Protein AF-A0A1G9S0W5-F1 (afdb_monomer)

Structure (mmCIF, N/CA/C/O backbone):
data_AF-A0A1G9S0W5-F1
#
_entry.id   AF-A0A1G9S0W5-F1
#
loop_
_atom_site.group_PDB
_atom_site.id
_atom_site.type_symbol
_atom_site.label_atom_id
_atom_site.label_alt_id
_atom_site.label_comp_id
_atom_site.label_asym_id
_atom_site.label_entity_id
_atom_site.label_seq_id
_atom_site.pdbx_PDB_ins_code
_atom_site.Cartn_x
_atom_site.Cartn_y
_atom_site.Cartn_z
_atom_site.occupancy
_atom_site.B_iso_or_equiv
_atom_site.auth_seq_id
_atom_site.auth_comp_id
_atom_site.auth_asym_id
_atom_site.auth_atom_id
_atom_site.pdbx_PDB_model_num
ATOM 1 N N . MET A 1 1 ? 6.825 -34.928 -1.025 1.00 41.16 1 MET A N 1
ATOM 2 C CA . MET A 1 1 ? 5.570 -34.197 -0.770 1.00 41.16 1 MET A CA 1
ATOM 3 C C . MET A 1 1 ? 5.883 -32.787 -1.231 1.00 41.16 1 MET A C 1
ATOM 5 O O . MET A 1 1 ? 6.700 -32.159 -0.593 1.00 41.16 1 MET A O 1
ATOM 9 N N . GLY A 1 2 ? 5.560 -32.353 -2.440 1.00 49.88 2 GLY A N 1
ATOM 10 C CA . GLY A 1 2 ? 4.416 -32.716 -3.265 1.00 49.88 2 GLY A CA 1
ATOM 11 C C . GLY A 1 2 ? 3.422 -31.564 -3.283 1.00 49.88 2 GLY A C 1
ATOM 12 O O . GLY A 1 2 ? 2.247 -31.828 -3.097 1.00 49.88 2 GLY A O 1
ATOM 13 N N . GLU A 1 3 ? 3.908 -30.335 -3.456 1.00 42.22 3 GLU A N 1
ATOM 14 C CA . GLU A 1 3 ? 3.095 -29.149 -3.712 1.00 42.22 3 GLU A CA 1
ATOM 15 C C . GLU A 1 3 ? 3.759 -28.449 -4.902 1.00 42.22 3 GLU A C 1
ATOM 17 O O . GLU A 1 3 ? 4.624 -27.590 -4.770 1.00 42.22 3 GLU A O 1
ATOM 22 N N . ASN A 1 4 ? 3.443 -28.964 -6.096 1.00 42.97 4 ASN A N 1
ATOM 23 C CA . ASN A 1 4 ? 3.450 -28.145 -7.299 1.00 42.97 4 ASN A CA 1
ATOM 24 C C . ASN A 1 4 ? 2.284 -27.178 -7.113 1.00 42.97 4 ASN A C 1
ATOM 26 O O . ASN A 1 4 ? 1.160 -27.504 -7.491 1.00 42.97 4 ASN A O 1
ATOM 30 N N . GLU A 1 5 ? 2.533 -26.044 -6.478 1.00 45.72 5 GLU A N 1
ATOM 31 C CA . GLU A 1 5 ? 1.654 -24.907 -6.663 1.00 45.72 5 GLU A CA 1
ATOM 32 C C . GLU A 1 5 ? 2.117 -24.262 -7.965 1.00 45.72 5 GLU A C 1
ATOM 34 O O . GLU A 1 5 ? 3.305 -23.978 -8.147 1.00 45.72 5 GLU A O 1
ATOM 39 N N . GLU A 1 6 ? 1.218 -24.170 -8.939 1.00 44.22 6 GLU A N 1
ATOM 40 C CA . GLU A 1 6 ? 1.422 -23.371 -10.138 1.00 44.22 6 GLU A CA 1
ATOM 41 C C . GLU A 1 6 ? 1.582 -21.926 -9.667 1.00 44.22 6 GLU A C 1
ATOM 43 O O . GLU A 1 6 ? 0.611 -21.186 -9.580 1.00 44.22 6 GLU A O 1
ATOM 48 N N . VAL A 1 7 ? 2.801 -21.549 -9.273 1.00 50.12 7 VAL A N 1
ATOM 49 C CA . VAL A 1 7 ? 3.144 -20.164 -8.977 1.00 50.12 7 VAL A CA 1
ATOM 50 C C . VAL A 1 7 ? 2.969 -19.454 -10.306 1.00 50.12 7 VAL A C 1
ATOM 52 O O . VAL A 1 7 ? 3.817 -19.576 -11.197 1.00 50.12 7 VAL A O 1
ATOM 55 N N . GLU A 1 8 ? 1.814 -18.811 -10.483 1.00 50.91 8 GLU A N 1
ATOM 56 C CA . GLU A 1 8 ? 1.621 -17.770 -11.476 1.00 50.91 8 GLU A CA 1
ATOM 57 C C . GLU A 1 8 ? 2.818 -16.852 -11.298 1.00 50.91 8 GLU A C 1
ATOM 59 O O . GLU A 1 8 ? 2.939 -16.151 -10.295 1.00 50.91 8 GLU A O 1
ATOM 64 N N . LYS A 1 9 ? 3.806 -17.001 -12.183 1.00 55.28 9 LYS A N 1
ATOM 65 C CA . LYS A 1 9 ? 5.047 -16.261 -12.062 1.00 55.28 9 LYS A CA 1
ATOM 66 C C . LYS A 1 9 ? 4.634 -14.805 -12.172 1.00 55.28 9 LYS A C 1
ATOM 68 O O . LYS A 1 9 ? 4.251 -14.367 -13.256 1.00 55.28 9 LYS A O 1
ATOM 73 N N . ASN A 1 10 ? 4.666 -14.092 -11.052 1.00 69.81 10 ASN A N 1
ATOM 74 C CA . ASN A 1 10 ? 4.438 -12.659 -11.002 1.00 69.81 10 ASN A CA 1
ATOM 75 C C . ASN A 1 10 ? 5.662 -12.010 -11.648 1.00 69.81 10 ASN A C 1
ATOM 77 O O . ASN A 1 10 ? 6.562 -11.534 -10.963 1.00 69.81 10 ASN A O 1
ATOM 81 N N . ILE A 1 11 ? 5.754 -12.118 -12.975 1.00 77.62 11 ILE A N 1
ATOM 82 C CA . ILE A 1 11 ? 6.851 -11.579 -13.760 1.00 77.62 11 ILE A CA 1
ATOM 83 C C . ILE A 1 11 ? 6.564 -10.100 -13.942 1.00 77.62 11 ILE A C 1
ATOM 85 O O . ILE A 1 11 ? 5.597 -9.726 -14.606 1.00 77.62 11 ILE A O 1
ATOM 89 N N . VAL A 1 12 ? 7.405 -9.267 -13.343 1.00 82.94 12 VAL A N 1
ATOM 90 C CA . VAL A 1 12 ? 7.348 -7.823 -13.538 1.00 82.94 12 VAL A CA 1
ATOM 91 C C . VAL A 1 12 ? 8.438 -7.427 -14.508 1.00 82.94 12 VAL A C 1
ATOM 93 O O . VAL A 1 12 ? 9.619 -7.688 -14.279 1.00 82.94 12 VAL A O 1
ATOM 96 N N . HIS A 1 13 ? 8.006 -6.784 -15.581 1.00 81.94 13 HIS A N 1
ATOM 97 C CA . HIS A 1 13 ? 8.869 -6.217 -16.596 1.00 81.94 13 HIS A CA 1
ATOM 98 C C . HIS A 1 13 ? 9.294 -4.825 -16.142 1.00 81.94 13 HIS A C 1
ATOM 100 O O . HIS A 1 13 ? 8.463 -3.926 -15.998 1.00 81.94 13 HIS A O 1
ATOM 106 N N . VAL A 1 14 ? 10.582 -4.681 -15.858 1.00 83.88 14 VAL A N 1
ATOM 107 C CA . VAL A 1 14 ? 11.191 -3.436 -15.410 1.00 83.88 14 VAL A CA 1
ATOM 108 C C . VAL A 1 14 ? 12.174 -2.980 -16.472 1.00 83.88 14 VAL A C 1
ATOM 110 O O . VAL A 1 14 ? 12.997 -3.759 -16.935 1.00 83.88 14 VAL A O 1
ATOM 113 N N . ASP A 1 15 ? 12.135 -1.697 -16.793 1.00 83.31 15 ASP A N 1
ATOM 114 C CA . ASP A 1 15 ? 13.111 -1.078 -17.682 1.00 83.31 15 ASP A CA 1
ATOM 115 C C . ASP A 1 15 ? 14.541 -1.205 -17.116 1.00 83.31 15 ASP A C 1
ATOM 117 O O . ASP A 1 15 ? 14.770 -1.000 -15.914 1.00 83.31 15 ASP A O 1
ATOM 121 N N . GLU A 1 16 ? 15.520 -1.558 -17.950 1.0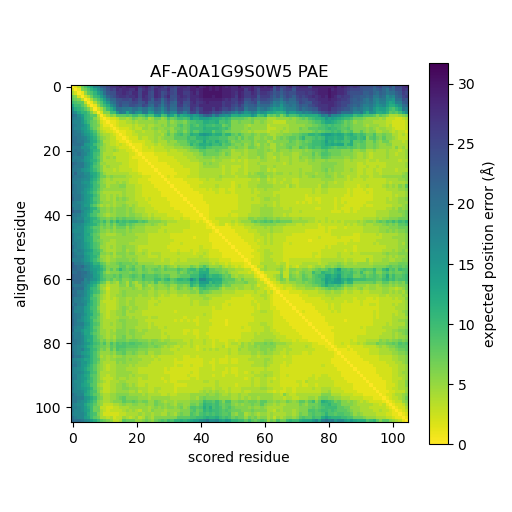0 84.00 16 GLU A N 1
ATOM 122 C CA . GLU A 1 16 ? 16.913 -1.721 -17.518 1.00 84.00 16 GLU A CA 1
ATOM 123 C C . GLU A 1 16 ? 17.509 -0.466 -16.846 1.00 84.00 16 GLU A C 1
ATOM 125 O O . GLU A 1 16 ? 18.315 -0.606 -15.916 1.00 84.00 16 GLU A O 1
ATOM 130 N N . ASP A 1 17 ? 17.042 0.738 -17.201 1.00 84.69 17 ASP A N 1
ATOM 131 C CA . ASP A 1 17 ? 17.403 2.003 -16.540 1.00 84.69 17 ASP A CA 1
ATOM 132 C C . ASP A 1 17 ? 16.967 2.054 -15.059 1.00 84.69 17 ASP A C 1
ATOM 134 O O . ASP A 1 17 ? 17.582 2.727 -14.228 1.00 84.69 17 ASP A O 1
ATOM 138 N N . LEU A 1 18 ? 15.918 1.315 -14.685 1.00 81.38 18 LEU A N 1
ATOM 139 C CA . LEU A 1 18 ? 15.384 1.272 -13.319 1.00 81.38 18 LEU A CA 1
ATOM 140 C C . LEU A 1 18 ? 16.010 0.163 -12.468 1.00 81.38 18 LEU A C 1
ATOM 142 O O . LEU A 1 18 ? 15.769 0.110 -11.259 1.00 81.38 18 LEU A O 1
ATOM 146 N N . LYS A 1 19 ? 16.848 -0.700 -13.052 1.00 82.62 19 LYS A N 1
ATOM 147 C CA . LYS A 1 19 ? 17.491 -1.832 -12.368 1.00 82.62 19 LYS A CA 1
ATOM 148 C C . LYS A 1 19 ? 18.242 -1.435 -11.099 1.00 82.62 19 LYS A C 1
ATOM 150 O O . LYS A 1 19 ? 18.213 -2.171 -10.114 1.00 82.62 19 LYS A O 1
ATOM 155 N N . GLU A 1 20 ? 18.900 -0.279 -11.100 1.00 85.06 20 GLU A N 1
ATOM 156 C CA . GLU A 1 20 ? 19.629 0.227 -9.928 1.00 85.06 20 GLU A CA 1
ATOM 157 C C . GLU A 1 20 ? 18.690 0.715 -8.811 1.00 85.06 20 GLU A C 1
ATOM 159 O O . GLU A 1 20 ? 19.063 0.720 -7.637 1.00 85.06 20 GLU A O 1
ATOM 164 N N . LEU A 1 21 ? 17.451 1.077 -9.156 1.00 83.88 21 LEU A N 1
ATOM 165 C CA . LEU A 1 21 ? 16.424 1.543 -8.224 1.00 83.88 21 LEU A CA 1
ATOM 166 C C . LEU A 1 21 ? 15.570 0.397 -7.671 1.00 83.88 21 LEU A C 1
ATOM 168 O O . LEU A 1 21 ? 15.059 0.515 -6.561 1.00 83.88 21 LEU A O 1
ATOM 172 N N . ILE A 1 22 ? 15.449 -0.723 -8.389 1.00 84.06 22 ILE A N 1
ATOM 173 C CA . ILE A 1 22 ? 14.686 -1.904 -7.958 1.00 84.06 22 ILE A CA 1
ATOM 174 C C . ILE A 1 22 ? 15.044 -2.428 -6.563 1.00 84.06 22 ILE A C 1
ATOM 176 O O . ILE A 1 22 ? 14.123 -2.608 -5.767 1.00 84.06 22 ILE A O 1
ATOM 180 N N . PRO A 1 23 ? 16.316 -2.671 -6.196 1.00 84.12 23 PRO A N 1
ATOM 181 C CA . PRO A 1 23 ? 16.624 -3.161 -4.853 1.00 84.12 23 PRO A CA 1
ATOM 182 C C . PRO A 1 23 ? 16.185 -2.171 -3.765 1.00 84.12 23 PRO A C 1
ATOM 184 O O . PRO A 1 23 ? 15.633 -2.584 -2.746 1.00 84.12 23 PRO A O 1
ATOM 187 N N . MET A 1 24 ? 16.349 -0.866 -4.009 1.00 85.25 24 MET A N 1
ATOM 188 C CA . MET A 1 24 ? 15.880 0.185 -3.101 1.00 85.25 24 MET A CA 1
ATOM 189 C C . MET A 1 24 ? 14.350 0.233 -3.036 1.00 85.25 24 MET A C 1
ATOM 191 O O . MET A 1 24 ? 13.779 0.415 -1.964 1.00 85.25 24 MET A O 1
ATOM 195 N N . PHE A 1 25 ? 13.678 0.045 -4.170 1.00 84.38 25 PHE A N 1
ATOM 196 C CA . PHE A 1 25 ? 12.228 -0.040 -4.247 1.00 84.38 25 PHE A CA 1
ATOM 197 C C . PHE A 1 25 ? 11.705 -1.225 -3.436 1.00 84.38 25 PHE A C 1
ATOM 199 O O . PHE A 1 25 ? 10.844 -1.024 -2.591 1.00 84.38 25 PHE A O 1
ATOM 206 N N . LEU A 1 26 ? 12.250 -2.429 -3.622 1.00 83.50 26 LEU A N 1
ATOM 207 C CA . LEU A 1 26 ? 11.843 -3.625 -2.878 1.00 83.50 26 LEU A CA 1
ATOM 208 C C . LEU A 1 26 ? 12.028 -3.457 -1.366 1.00 83.50 26 LEU A C 1
ATOM 210 O O . LEU A 1 26 ? 11.136 -3.809 -0.596 1.00 83.50 26 LEU A O 1
ATOM 214 N N . GLU A 1 27 ? 13.154 -2.887 -0.932 1.00 86.75 27 GLU A N 1
ATOM 215 C CA . GLU A 1 27 ? 13.391 -2.586 0.483 1.00 86.75 27 GLU A CA 1
ATOM 216 C C . GLU A 1 27 ? 12.367 -1.579 1.022 1.00 86.75 27 GLU A C 1
ATOM 218 O O . GLU A 1 27 ? 11.734 -1.822 2.051 1.00 86.75 27 GLU A O 1
ATOM 223 N N . ASN A 1 28 ? 12.121 -0.492 0.283 1.00 86.19 28 ASN A N 1
ATOM 224 C CA . ASN A 1 28 ? 11.113 0.500 0.649 1.00 86.19 28 ASN A CA 1
ATOM 225 C C . ASN A 1 28 ? 9.721 -0.144 0.736 1.00 86.19 28 ASN A C 1
ATOM 227 O O . ASN A 1 28 ? 8.984 0.087 1.689 1.00 86.19 28 ASN A O 1
ATOM 231 N N . ARG A 1 29 ? 9.377 -1.029 -0.204 1.00 85.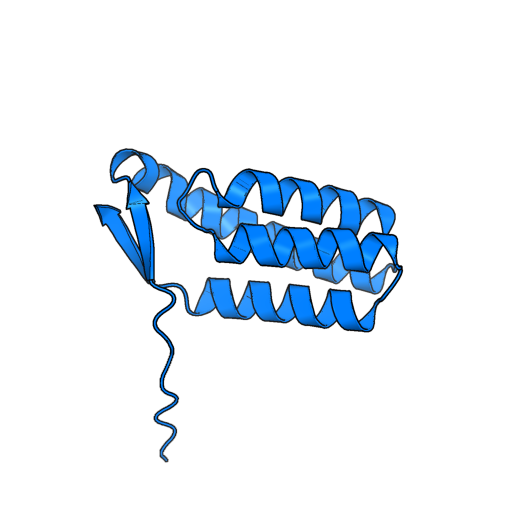38 29 ARG A N 1
ATOM 232 C CA . ARG A 1 29 ? 8.097 -1.743 -0.223 1.00 85.38 29 ARG A CA 1
ATOM 233 C C . ARG A 1 29 ?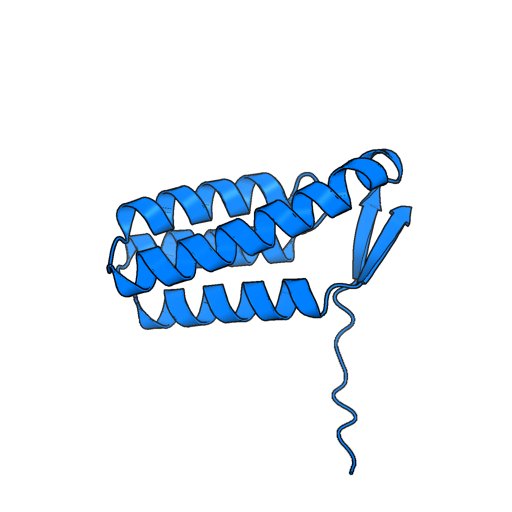 7.915 -2.673 0.960 1.00 85.38 29 ARG A C 1
ATOM 235 O O . ARG A 1 29 ? 6.845 -2.647 1.560 1.00 85.38 29 ARG A O 1
ATOM 242 N N . ARG A 1 30 ? 8.948 -3.423 1.341 1.00 87.06 30 ARG A N 1
ATOM 243 C CA . ARG A 1 30 ? 8.927 -4.227 2.571 1.00 87.06 30 ARG A CA 1
ATOM 244 C C . ARG A 1 30 ? 8.682 -3.351 3.793 1.00 87.06 30 ARG A C 1
ATOM 246 O O . ARG A 1 30 ? 7.780 -3.647 4.567 1.00 87.06 30 ARG A O 1
ATOM 253 N N . GLN A 1 31 ? 9.374 -2.215 3.890 1.00 89.19 31 GLN A N 1
ATOM 254 C CA . GLN A 1 31 ? 9.147 -1.262 4.976 1.00 89.19 31 GLN A CA 1
ATOM 255 C C . GLN A 1 31 ? 7.707 -0.723 4.983 1.00 89.19 31 GLN A C 1
ATOM 257 O O . GLN A 1 31 ? 7.104 -0.595 6.042 1.00 89.19 31 GLN A O 1
ATOM 262 N N . ASN A 1 32 ? 7.135 -0.443 3.807 1.00 88.00 32 ASN A N 1
ATOM 263 C CA . ASN A 1 32 ? 5.752 0.028 3.682 1.00 88.00 32 ASN A CA 1
ATOM 264 C C . ASN A 1 32 ? 4.757 -1.038 4.165 1.00 88.00 32 ASN A C 1
ATOM 266 O O . ASN A 1 32 ? 3.798 -0.691 4.843 1.00 88.00 32 ASN A O 1
ATOM 270 N N . ILE A 1 33 ? 4.983 -2.316 3.845 1.00 89.69 33 ILE A N 1
ATOM 271 C CA . ILE A 1 33 ? 4.159 -3.436 4.329 1.00 89.69 33 ILE A CA 1
ATOM 272 C C . ILE A 1 33 ? 4.235 -3.531 5.857 1.00 89.69 33 ILE A C 1
ATOM 274 O O . ILE A 1 33 ? 3.202 -3.636 6.514 1.00 89.69 33 ILE A O 1
ATOM 278 N N . GLU A 1 34 ? 5.433 -3.441 6.437 1.00 91.06 34 GLU A N 1
ATOM 279 C CA . GLU A 1 34 ? 5.599 -3.458 7.894 1.00 91.06 34 GLU A CA 1
ATOM 280 C C . GLU A 1 34 ? 4.894 -2.275 8.574 1.00 91.06 34 GLU A C 1
ATOM 282 O O . GLU A 1 34 ? 4.248 -2.448 9.610 1.00 91.06 34 GLU A O 1
ATOM 287 N N . ASP A 1 35 ? 4.990 -1.074 7.999 1.00 92.00 35 ASP A N 1
ATOM 288 C CA . ASP A 1 35 ? 4.268 0.106 8.478 1.00 92.00 35 ASP A CA 1
ATOM 289 C C . ASP A 1 35 ? 2.751 -0.084 8.365 1.00 92.00 35 ASP A C 1
ATOM 291 O O . ASP A 1 35 ? 2.040 0.159 9.337 1.00 92.00 35 ASP A O 1
ATOM 295 N N . LEU A 1 36 ? 2.248 -0.603 7.241 1.00 90.56 36 LEU A N 1
ATOM 296 C CA . LEU A 1 36 ? 0.830 -0.929 7.069 1.00 90.56 36 LEU A CA 1
ATOM 297 C C . LEU A 1 36 ? 0.340 -1.912 8.138 1.00 90.56 36 LEU A C 1
ATOM 299 O O . LEU A 1 36 ? -0.704 -1.676 8.739 1.00 90.56 36 LEU A O 1
ATOM 303 N N . GLN A 1 37 ? 1.095 -2.978 8.424 1.00 90.75 37 GLN A N 1
ATOM 304 C CA . GLN A 1 37 ? 0.742 -3.947 9.467 1.00 90.75 37 GLN A CA 1
ATOM 305 C C . GLN A 1 37 ? 0.713 -3.318 10.866 1.00 90.75 37 GLN A C 1
ATOM 307 O O . GLN A 1 37 ? -0.190 -3.606 11.656 1.00 90.75 37 GLN A O 1
ATOM 312 N N . LYS A 1 38 ? 1.666 -2.431 11.179 1.00 92.88 38 LYS A N 1
ATOM 313 C CA . LYS A 1 38 ? 1.676 -1.688 12.450 1.00 92.88 38 LYS A CA 1
ATOM 314 C C . LYS A 1 38 ? 0.476 -0.755 12.558 1.00 92.88 38 LYS A C 1
ATOM 316 O O . LYS A 1 38 ? -0.257 -0.823 13.541 1.00 92.88 38 LYS A O 1
ATOM 321 N N . LEU A 1 39 ? 0.240 0.063 11.534 1.00 92.44 39 LEU A N 1
ATOM 322 C CA . LEU A 1 39 ? -0.886 0.993 11.487 1.00 92.44 39 LEU A CA 1
ATOM 323 C C . LEU A 1 39 ? -2.224 0.253 11.571 1.00 92.44 39 LEU A C 1
ATOM 325 O O . LEU A 1 39 ? -3.142 0.716 12.247 1.00 92.44 39 LEU A O 1
ATOM 329 N N . LEU A 1 40 ? -2.325 -0.920 10.939 1.00 90.56 40 LEU A N 1
ATOM 330 C CA . LEU A 1 40 ? -3.492 -1.791 11.018 1.00 90.56 40 LEU A CA 1
ATOM 331 C C . LEU A 1 40 ? -3.735 -2.258 12.459 1.00 90.56 40 LEU A C 1
ATOM 333 O O . LEU A 1 40 ? -4.867 -2.179 12.942 1.00 90.56 40 LEU A O 1
ATOM 337 N N . ALA A 1 41 ? -2.686 -2.676 13.175 1.00 91.06 41 ALA A N 1
ATOM 338 C CA . ALA A 1 41 ? -2.776 -3.051 14.587 1.00 91.06 41 ALA A CA 1
ATOM 339 C C . ALA A 1 41 ? -3.188 -1.868 15.485 1.00 91.06 41 ALA A C 1
ATOM 341 O O . ALA A 1 41 ? -3.951 -2.046 16.437 1.00 91.06 41 ALA A O 1
ATOM 342 N N . GLU A 1 42 ? -2.739 -0.656 15.153 1.00 92.38 42 GLU A N 1
ATOM 343 C CA . GLU A 1 42 ? -3.139 0.591 15.818 1.00 92.38 42 GLU A CA 1
ATOM 344 C C . GLU A 1 42 ? -4.518 1.114 15.370 1.00 92.38 42 GLU A C 1
ATOM 346 O O . GLU A 1 42 ? -5.024 2.076 15.948 1.00 92.38 42 GLU A O 1
ATOM 351 N N . LYS A 1 43 ? -5.155 0.464 14.383 1.00 89.94 43 LYS A N 1
ATOM 352 C CA . LYS A 1 43 ? -6.413 0.888 13.738 1.00 89.94 43 LYS A CA 1
ATOM 353 C C . LYS A 1 43 ? -6.351 2.314 13.183 1.00 89.94 43 LYS A C 1
ATOM 355 O O . LYS A 1 43 ? -7.337 3.049 13.212 1.00 89.94 43 LYS A O 1
ATOM 360 N N . ASN A 1 44 ? -5.183 2.713 12.693 1.00 93.00 44 ASN A N 1
ATOM 361 C CA . ASN A 1 44 ? -4.944 4.047 12.166 1.00 93.00 44 ASN A CA 1
ATOM 362 C C . ASN A 1 44 ? -5.231 4.099 10.658 1.00 93.00 44 ASN A C 1
ATOM 364 O O . ASN A 1 44 ? -4.318 4.173 9.836 1.00 93.00 44 ASN A O 1
ATOM 368 N N . TYR A 1 45 ? -6.514 4.026 10.300 1.00 91.00 45 TYR A N 1
ATOM 369 C CA . TYR A 1 45 ? -6.961 3.951 8.905 1.00 91.00 45 TYR A CA 1
ATOM 370 C C . TYR A 1 45 ? -6.558 5.173 8.069 1.00 91.00 45 TYR A C 1
ATOM 372 O O . TYR A 1 45 ? -6.245 5.022 6.895 1.00 91.00 45 TYR A O 1
ATOM 380 N N . GLU A 1 46 ? -6.469 6.359 8.676 1.00 91.81 46 GLU A N 1
ATOM 381 C CA . GLU A 1 46 ? -6.085 7.592 7.976 1.00 91.81 46 GLU A CA 1
ATOM 382 C C . GLU A 1 46 ? -4.645 7.526 7.430 1.00 91.81 46 GLU A C 1
ATOM 384 O O . GLU A 1 46 ? -4.362 7.942 6.306 1.00 91.81 46 GLU A O 1
ATOM 389 N N . GLU A 1 47 ? -3.713 6.972 8.208 1.00 93.44 47 GLU A N 1
ATOM 390 C CA . GLU A 1 47 ? -2.333 6.785 7.751 1.00 93.44 47 GLU A CA 1
ATOM 391 C C . GLU A 1 47 ? -2.218 5.620 6.758 1.00 93.44 47 GLU A C 1
ATOM 393 O O . GLU A 1 47 ? -1.447 5.715 5.800 1.00 93.44 47 GLU A O 1
ATOM 398 N N . ILE A 1 48 ? -3.015 4.558 6.932 1.00 92.94 48 ILE A N 1
ATOM 399 C CA . ILE A 1 48 ? -3.096 3.436 5.982 1.00 92.94 48 ILE A CA 1
ATOM 400 C C . ILE A 1 48 ? -3.573 3.927 4.613 1.00 92.94 48 ILE A C 1
ATOM 402 O O . ILE A 1 48 ? -2.966 3.577 3.604 1.00 92.94 48 ILE A O 1
ATOM 406 N N . GLU A 1 49 ? -4.597 4.781 4.566 1.00 92.75 49 GLU A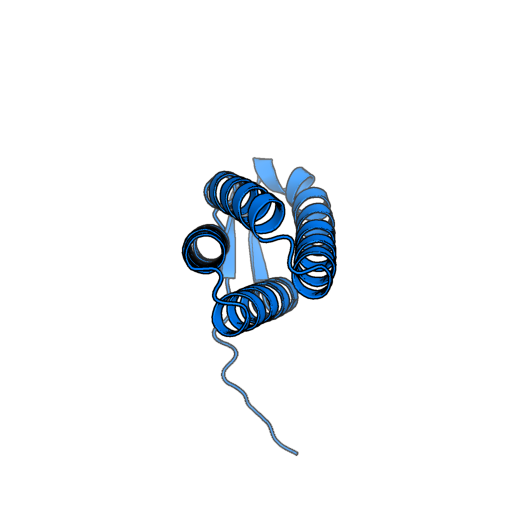 N 1
ATOM 407 C CA . GLU A 1 49 ? -5.112 5.389 3.335 1.00 92.75 49 GLU A CA 1
ATOM 408 C C . GLU A 1 49 ? -4.016 6.188 2.611 1.00 92.75 49 GLU A C 1
ATOM 410 O O . GLU A 1 49 ? -3.739 5.967 1.428 1.00 92.75 49 GLU A O 1
ATOM 415 N N . LYS A 1 50 ? -3.314 7.072 3.337 1.00 92.12 50 LYS A N 1
ATOM 416 C CA . LYS A 1 50 ? -2.203 7.867 2.783 1.00 92.12 50 LYS A CA 1
ATOM 417 C C . LYS A 1 50 ? -1.073 6.982 2.262 1.00 92.12 50 LYS A C 1
ATOM 419 O O . LYS A 1 50 ? -0.456 7.307 1.241 1.00 92.12 50 LYS A O 1
ATOM 424 N N . LEU A 1 51 ? -0.768 5.895 2.968 1.0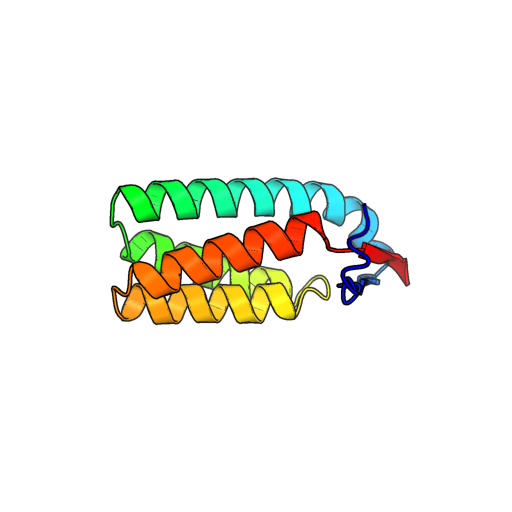0 91.00 51 LEU A N 1
ATOM 425 C CA . LEU A 1 51 ? 0.283 4.960 2.588 1.00 91.00 51 LEU A CA 1
ATOM 426 C C . LEU A 1 51 ? -0.134 4.132 1.364 1.00 91.00 51 LEU A C 1
ATOM 428 O O . LEU A 1 51 ? 0.643 4.048 0.414 1.00 91.00 51 LEU A O 1
ATOM 432 N N . GLY A 1 52 ? -1.376 3.644 1.313 1.00 90.69 52 GLY A N 1
ATOM 433 C CA . GLY A 1 52 ? -1.976 2.987 0.147 1.00 90.69 52 GLY A CA 1
ATOM 434 C C . GLY A 1 52 ? -1.931 3.870 -1.102 1.00 90.69 52 GLY A C 1
ATOM 435 O O . GLY A 1 52 ? -1.426 3.449 -2.145 1.00 90.69 52 GLY A O 1
ATOM 436 N N . HIS A 1 53 ? -2.300 5.148 -0.974 1.00 89.44 53 HIS A N 1
ATOM 437 C CA . HIS A 1 53 ? -2.215 6.118 -2.068 1.00 89.44 53 HIS A CA 1
ATOM 438 C C . HIS A 1 53 ? -0.770 6.320 -2.575 1.00 89.44 53 HIS A C 1
ATOM 440 O O . HIS A 1 53 ? -0.522 6.382 -3.785 1.00 89.44 53 HIS A O 1
ATOM 446 N N . LYS A 1 54 ? 0.224 6.380 -1.674 1.00 88.44 54 LYS A N 1
ATOM 447 C CA . LYS A 1 54 ? 1.650 6.434 -2.061 1.00 88.44 54 LYS A CA 1
ATOM 448 C C . LYS A 1 54 ? 2.101 5.154 -2.763 1.00 88.44 54 LYS A C 1
ATOM 450 O O . LYS A 1 54 ? 2.805 5.229 -3.774 1.00 88.44 54 LYS A O 1
ATOM 455 N N . ILE A 1 55 ? 1.701 3.994 -2.245 1.00 86.88 55 ILE A N 1
ATOM 456 C CA . ILE A 1 55 ? 2.039 2.674 -2.787 1.00 86.88 55 ILE A CA 1
ATOM 457 C C . ILE A 1 55 ? 1.514 2.542 -4.214 1.00 86.88 55 ILE A C 1
ATOM 459 O O . ILE A 1 55 ? 2.270 2.155 -5.111 1.00 86.88 55 ILE A O 1
ATOM 463 N N . LYS A 1 56 ? 0.256 2.934 -4.415 1.00 85.50 56 LYS A N 1
ATOM 464 C CA . LYS A 1 56 ? -0.428 2.981 -5.704 1.00 85.50 56 LYS A CA 1
ATOM 465 C C . LYS A 1 56 ? 0.318 3.840 -6.719 1.00 85.50 56 LYS A C 1
ATOM 467 O O . LYS A 1 56 ? 0.608 3.375 -7.819 1.00 85.50 56 LYS A O 1
ATOM 472 N N . GLY A 1 57 ? 0.679 5.066 -6.331 1.00 78.88 57 GLY A N 1
ATOM 473 C CA . GLY A 1 57 ? 1.372 6.016 -7.207 1.00 78.88 57 GLY A CA 1
ATOM 474 C C . GLY A 1 57 ? 2.804 5.618 -7.564 1.00 78.88 57 GLY A C 1
ATOM 475 O O . GLY A 1 57 ? 3.330 6.051 -8.584 1.00 78.88 57 GLY A O 1
ATOM 476 N N . SER A 1 58 ? 3.435 4.773 -6.750 1.00 75.31 58 SER A N 1
ATOM 477 C CA . SER A 1 58 ? 4.802 4.311 -6.985 1.00 75.31 58 SER A CA 1
ATOM 478 C C . SER A 1 58 ? 4.882 2.971 -7.720 1.00 75.31 58 SER A C 1
ATOM 480 O O . SER A 1 58 ? 5.981 2.582 -8.073 1.00 75.31 58 SER A O 1
ATOM 482 N N . GLY A 1 59 ? 3.785 2.230 -7.932 1.00 75.50 59 GLY A N 1
ATOM 483 C CA . GLY A 1 59 ? 3.817 0.920 -8.613 1.00 75.50 59 GLY A CA 1
ATOM 484 C C . GLY A 1 59 ? 3.940 1.048 -10.135 1.00 75.50 59 GLY A C 1
ATOM 485 O O . GLY A 1 59 ? 4.851 0.488 -10.745 1.00 75.50 59 GLY A O 1
ATOM 486 N N . GLY A 1 60 ? 3.092 1.891 -10.729 1.00 70.75 60 GLY A N 1
ATOM 487 C CA . GLY A 1 60 ? 3.033 2.098 -12.179 1.00 70.75 60 GLY A CA 1
ATOM 488 C C . GLY A 1 60 ? 4.301 2.689 -12.806 1.00 70.75 60 GLY A C 1
ATOM 489 O O . GLY A 1 60 ? 4.533 2.497 -13.991 1.00 70.75 60 GLY A O 1
ATOM 490 N N . GLY A 1 61 ? 5.157 3.360 -12.025 1.00 69.25 61 GLY A N 1
ATOM 491 C CA . GLY A 1 61 ? 6.435 3.886 -12.524 1.00 69.25 61 GLY A CA 1
ATOM 492 C C . GLY A 1 61 ? 7.497 2.817 -12.801 1.00 69.25 61 GLY A C 1
ATOM 493 O O . GLY A 1 61 ? 8.446 3.096 -13.521 1.00 69.25 61 GLY A O 1
ATOM 494 N N . TYR A 1 62 ? 7.337 1.612 -12.244 1.00 72.88 62 TYR A N 1
ATOM 495 C CA . TYR A 1 62 ? 8.312 0.520 -12.340 1.00 72.88 62 TYR A CA 1
ATOM 496 C C . TYR A 1 62 ? 7.742 -0.732 -13.028 1.00 72.88 62 TYR A C 1
ATOM 498 O O . TYR A 1 62 ? 8.387 -1.770 -12.999 1.00 72.88 62 TYR A O 1
ATOM 506 N N . GLY A 1 63 ? 6.525 -0.679 -13.585 1.00 76.94 63 GLY A N 1
ATOM 507 C CA . GLY A 1 63 ? 5.852 -1.851 -14.172 1.00 76.94 63 GLY A CA 1
ATOM 508 C C . GLY A 1 63 ? 5.134 -2.753 -13.158 1.00 76.94 63 GLY A C 1
ATOM 509 O O . GLY A 1 63 ? 4.629 -3.816 -13.510 1.00 76.94 63 GLY A O 1
ATOM 510 N N . PHE A 1 64 ? 5.041 -2.337 -11.892 1.00 82.94 64 PHE A N 1
ATOM 511 C CA . PHE A 1 64 ? 4.368 -3.095 -10.835 1.00 82.94 64 PHE A CA 1
ATOM 512 C C . PHE A 1 64 ? 2.865 -2.780 -10.802 1.00 82.94 64 PHE A C 1
ATOM 514 O O . PHE A 1 64 ? 2.359 -2.209 -9.833 1.00 82.94 64 PHE A O 1
ATOM 521 N N . ASP A 1 65 ? 2.146 -3.167 -11.855 1.00 83.19 65 ASP A N 1
ATOM 522 C CA . ASP A 1 65 ? 0.700 -2.927 -11.987 1.00 83.19 65 ASP A CA 1
ATOM 523 C C . ASP A 1 65 ? -0.086 -3.533 -10.816 1.00 83.19 65 ASP A C 1
ATOM 525 O O . ASP A 1 65 ? -0.908 -2.862 -10.193 1.00 83.19 65 ASP A O 1
ATOM 529 N N . ARG A 1 66 ? 0.271 -4.757 -10.404 1.00 85.06 66 ARG A N 1
ATOM 530 C CA . ARG A 1 66 ? -0.373 -5.435 -9.272 1.00 85.06 66 ARG A CA 1
ATOM 531 C C . ARG A 1 66 ? -0.208 -4.683 -7.950 1.00 85.06 66 ARG A C 1
ATOM 533 O O . ARG A 1 66 ? -1.118 -4.659 -7.131 1.00 85.06 66 ARG A O 1
ATOM 540 N N . VAL A 1 67 ? 0.932 -4.021 -7.746 1.00 87.00 67 VAL A N 1
ATOM 541 C CA . VAL A 1 67 ? 1.164 -3.175 -6.562 1.00 87.00 67 VAL A CA 1
ATOM 542 C C . VAL A 1 67 ? 0.294 -1.924 -6.616 1.00 87.00 67 VAL A C 1
ATOM 544 O O . VAL A 1 67 ? -0.164 -1.442 -5.580 1.00 87.00 67 VAL A O 1
ATOM 547 N N . THR A 1 68 ? 0.056 -1.394 -7.817 1.00 88.62 68 THR A N 1
ATOM 548 C CA . THR A 1 68 ? -0.871 -0.283 -8.020 1.00 88.62 68 THR A CA 1
ATOM 549 C C . THR A 1 68 ? -2.315 -0.688 -7.729 1.00 88.62 68 THR A C 1
ATOM 551 O O . THR A 1 68 ? -3.014 0.077 -7.062 1.00 88.62 68 THR A O 1
ATOM 554 N N . GLU A 1 69 ? -2.739 -1.883 -8.145 1.00 89.62 69 GLU A N 1
ATOM 555 C CA . GLU A 1 69 ? -4.050 -2.445 -7.792 1.00 89.62 69 GLU A CA 1
ATOM 556 C C . GLU A 1 69 ? -4.195 -2.638 -6.278 1.00 89.62 69 GLU A C 1
ATOM 558 O O . GLU A 1 69 ? -5.074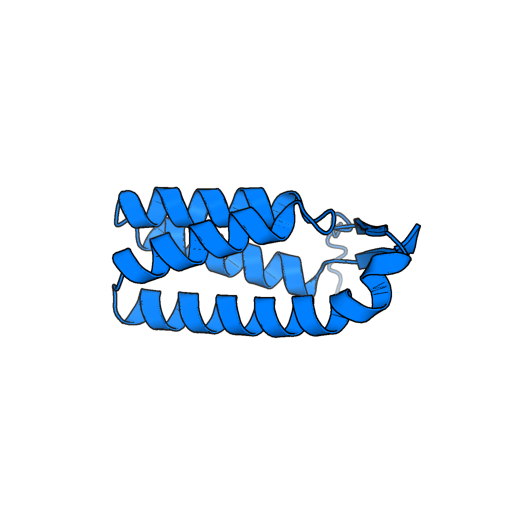 -2.038 -5.668 1.00 89.62 69 GLU A O 1
ATOM 563 N N . LEU A 1 70 ? -3.268 -3.362 -5.643 1.00 90.19 70 LEU A N 1
ATOM 564 C CA . LEU A 1 70 ? -3.315 -3.631 -4.202 1.00 90.19 70 LEU A CA 1
ATOM 565 C C . LEU A 1 70 ? -3.256 -2.347 -3.365 1.00 90.19 70 LEU A C 1
ATOM 567 O O . LEU A 1 70 ? -3.955 -2.219 -2.364 1.00 90.19 70 LEU A O 1
ATOM 571 N N . GLY A 1 71 ? -2.458 -1.358 -3.782 1.00 91.19 71 GLY A N 1
ATOM 572 C CA . GLY A 1 71 ? -2.411 -0.050 -3.127 1.00 91.19 71 GLY A CA 1
ATOM 573 C C . GLY A 1 71 ? -3.750 0.690 -3.185 1.00 91.19 71 GLY A C 1
ATOM 574 O O . GLY A 1 71 ? -4.112 1.373 -2.229 1.00 91.19 71 GLY A O 1
ATOM 575 N N . ARG A 1 72 ? -4.502 0.523 -4.279 1.00 91.81 72 ARG A N 1
ATOM 576 C CA . ARG A 1 72 ? -5.859 1.053 -4.416 1.00 91.81 72 ARG A CA 1
ATOM 577 C C . ARG A 1 72 ? -6.849 0.290 -3.531 1.00 91.81 72 ARG A C 1
ATOM 579 O O . ARG A 1 72 ? -7.639 0.942 -2.860 1.00 91.81 72 ARG A O 1
ATOM 586 N N . ASP A 1 73 ? -6.791 -1.039 -3.482 1.00 92.62 73 ASP A N 1
ATOM 587 C CA . ASP A 1 73 ? -7.645 -1.827 -2.580 1.00 92.62 73 ASP A CA 1
ATOM 588 C C . ASP A 1 73 ? -7.407 -1.455 -1.109 1.00 92.62 73 ASP A C 1
ATOM 590 O O . ASP A 1 73 ? -8.357 -1.325 -0.342 1.00 92.62 73 ASP A O 1
ATOM 594 N N . ILE A 1 74 ? -6.149 -1.217 -0.718 1.00 91.75 74 ILE A N 1
ATOM 595 C CA . ILE A 1 74 ? -5.790 -0.729 0.623 1.00 91.75 74 ILE A CA 1
ATOM 596 C C . ILE A 1 74 ? -6.387 0.660 0.882 1.00 91.75 74 ILE A C 1
ATOM 598 O O . ILE A 1 74 ? -6.949 0.891 1.948 1.00 91.75 74 ILE A O 1
ATOM 602 N N . GLU A 1 75 ? -6.281 1.580 -0.080 1.00 93.56 75 GLU A N 1
ATOM 603 C CA . GLU A 1 75 ? -6.864 2.928 0.002 1.00 93.56 75 GLU A CA 1
ATOM 604 C C . GLU A 1 75 ? -8.392 2.862 0.194 1.00 93.56 75 GLU A C 1
ATOM 606 O O . GLU A 1 75 ? -8.927 3.464 1.125 1.00 93.56 75 GLU A O 1
ATOM 611 N N . GLU A 1 76 ? -9.093 2.080 -0.633 1.00 93.25 76 GLU A N 1
ATOM 612 C CA . GLU A 1 76 ? -10.553 1.927 -0.563 1.00 93.25 76 GLU A CA 1
ATOM 613 C C . GLU A 1 76 ? -10.997 1.223 0.732 1.00 93.25 76 GLU A C 1
ATOM 615 O O . GLU A 1 76 ? -11.954 1.659 1.378 1.00 93.25 76 GLU A O 1
ATOM 620 N N . ALA A 1 77 ? -10.284 0.178 1.162 1.00 93.19 77 ALA A N 1
ATOM 621 C CA . ALA A 1 77 ? -10.577 -0.531 2.405 1.00 93.19 77 ALA A CA 1
ATOM 622 C C . ALA A 1 77 ? -10.297 0.328 3.649 1.00 93.19 77 ALA A C 1
ATOM 624 O O . ALA A 1 77 ? -11.053 0.259 4.618 1.00 93.19 77 ALA A O 1
ATOM 625 N N . ALA A 1 78 ? -9.264 1.176 3.621 1.00 92.50 78 ALA A N 1
ATOM 626 C CA . ALA A 1 78 ? -8.998 2.147 4.680 1.00 92.50 78 ALA A CA 1
ATOM 627 C C . ALA A 1 78 ? -10.107 3.194 4.780 1.00 92.50 78 ALA A C 1
ATOM 629 O O . ALA A 1 78 ? -10.592 3.458 5.879 1.00 92.50 78 ALA A O 1
ATOM 630 N N . ALA A 1 79 ? -10.565 3.727 3.643 1.00 91.56 79 ALA A N 1
ATOM 631 C CA . ALA A 1 79 ? -11.679 4.671 3.600 1.00 91.56 79 ALA A CA 1
ATOM 632 C C . ALA A 1 79 ? -13.000 4.054 4.101 1.00 91.56 79 ALA A C 1
ATOM 634 O O . ALA A 1 79 ? -13.841 4.756 4.662 1.00 91.56 79 ALA A O 1
ATOM 635 N N . ALA A 1 80 ? -13.179 2.741 3.921 1.00 92.94 80 ALA A N 1
ATOM 636 C CA . ALA A 1 80 ? -14.308 1.979 4.451 1.00 92.94 80 ALA A CA 1
ATOM 637 C C . ALA A 1 80 ? -14.118 1.505 5.909 1.00 92.94 80 ALA A C 1
ATOM 639 O O . ALA A 1 80 ? -15.028 0.884 6.459 1.00 92.94 80 ALA A O 1
ATOM 640 N N . GLU A 1 81 ? -12.958 1.771 6.524 1.00 91.31 81 GLU A N 1
ATOM 641 C CA . GLU A 1 81 ? -12.546 1.255 7.840 1.00 91.31 81 GLU A CA 1
ATOM 642 C C . GLU A 1 81 ? -12.630 -0.287 7.940 1.00 91.31 81 GLU A C 1
ATOM 644 O O . GLU A 1 81 ? -12.837 -0.863 9.016 1.00 91.31 81 GLU A O 1
ATOM 649 N N . ASP A 1 82 ? -12.462 -0.979 6.808 1.00 93.12 82 ASP A N 1
ATOM 650 C CA . ASP A 1 82 ? -12.617 -2.427 6.690 1.00 93.12 82 ASP A CA 1
ATOM 651 C C . ASP A 1 82 ? -11.300 -3.138 7.018 1.00 93.12 82 ASP A C 1
ATOM 653 O O . ASP A 1 82 ? -10.456 -3.427 6.167 1.00 93.12 82 ASP A O 1
ATOM 657 N N . HIS A 1 83 ? -11.115 -3.413 8.307 1.00 89.31 83 HIS A N 1
ATOM 658 C CA . HIS A 1 83 ? -9.903 -4.038 8.831 1.00 89.31 83 HIS A CA 1
ATOM 659 C C . HIS A 1 83 ? -9.597 -5.403 8.196 1.00 89.31 83 HIS A C 1
ATOM 661 O O . HIS A 1 83 ? -8.435 -5.723 7.961 1.00 89.31 83 HIS A O 1
ATOM 667 N N . SER A 1 84 ? -10.621 -6.213 7.916 1.00 91.19 84 SER A N 1
ATOM 668 C CA . SER A 1 84 ? -10.436 -7.538 7.316 1.00 91.19 84 SER A CA 1
ATOM 669 C C . SER A 1 84 ? -9.942 -7.439 5.877 1.00 91.19 84 SER A C 1
ATOM 671 O O . SER A 1 84 ? -9.027 -8.169 5.498 1.00 91.19 84 SER A O 1
ATOM 673 N N . SER A 1 85 ? -10.512 -6.522 5.095 1.00 91.75 85 SER A N 1
ATOM 674 C CA . SER A 1 85 ? -10.080 -6.270 3.720 1.00 91.75 85 SER A CA 1
ATOM 675 C C . SER A 1 85 ? -8.671 -5.685 3.687 1.00 91.75 85 SER A C 1
ATOM 677 O O . SER A 1 85 ? -7.840 -6.158 2.922 1.00 91.75 85 SER A O 1
ATOM 679 N N . LEU A 1 86 ? -8.361 -4.742 4.583 1.00 92.19 86 LEU A N 1
ATOM 680 C CA . LEU A 1 86 ? -7.010 -4.201 4.732 1.00 92.19 86 LEU A CA 1
ATOM 681 C C . LEU A 1 86 ? -5.980 -5.282 5.036 1.00 92.19 86 LEU A C 1
ATOM 683 O O . LEU A 1 86 ? -4.956 -5.351 4.363 1.00 92.19 86 LEU A O 1
ATOM 687 N N . GLN A 1 87 ? -6.252 -6.123 6.035 1.00 91.62 87 GLN A N 1
ATOM 688 C CA . GLN A 1 87 ? -5.352 -7.205 6.409 1.00 91.62 87 GLN A CA 1
ATOM 689 C C . GLN A 1 87 ? -5.067 -8.109 5.208 1.00 91.62 87 GLN A C 1
ATOM 691 O O . GLN A 1 87 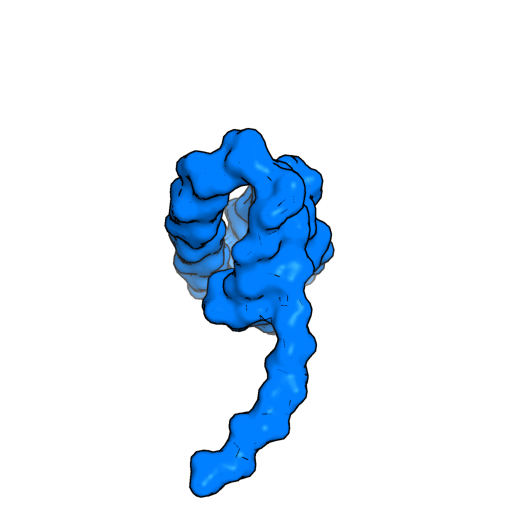? -3.908 -8.369 4.896 1.00 91.62 87 GLN A O 1
ATOM 696 N N . LYS A 1 88 ? -6.124 -8.502 4.492 1.00 92.00 88 LYS A N 1
ATOM 697 C CA . LYS A 1 88 ? -6.015 -9.347 3.308 1.00 92.00 88 LYS A CA 1
ATOM 698 C C . LYS A 1 88 ? -5.179 -8.690 2.207 1.00 92.00 88 LYS A C 1
ATOM 700 O O . LYS A 1 88 ? -4.256 -9.318 1.709 1.00 92.00 88 LYS A O 1
ATOM 705 N N . SER A 1 89 ? -5.438 -7.426 1.874 1.00 91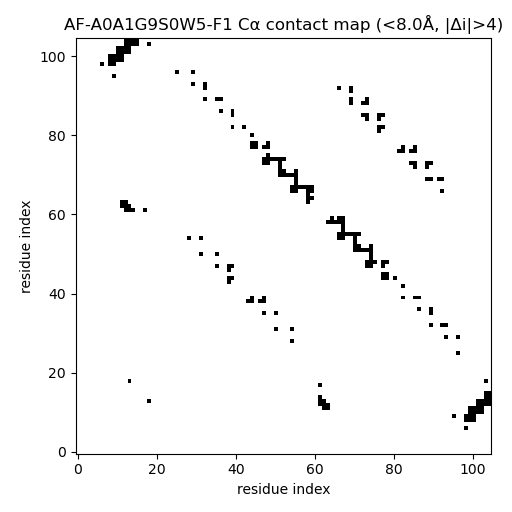.62 89 SER A N 1
ATOM 706 C CA . SER A 1 89 ? -4.678 -6.717 0.836 1.00 91.62 89 SER A CA 1
ATOM 707 C C . SER A 1 89 ? -3.205 -6.520 1.213 1.00 91.62 89 SER A C 1
ATOM 709 O O . SER A 1 89 ? -2.337 -6.549 0.343 1.00 91.62 89 SER A O 1
ATOM 711 N N . ILE A 1 90 ? -2.905 -6.328 2.503 1.00 90.62 90 ILE A N 1
ATOM 712 C CA . ILE A 1 90 ? -1.529 -6.217 3.007 1.00 90.62 90 ILE A CA 1
ATOM 713 C C . ILE A 1 90 ? -0.805 -7.566 2.917 1.00 90.62 90 ILE A C 1
ATOM 715 O O . ILE A 1 90 ? 0.355 -7.597 2.504 1.00 90.62 90 ILE A O 1
ATOM 719 N N . GLU A 1 91 ? -1.472 -8.665 3.275 1.00 90.44 91 GLU A N 1
ATOM 720 C CA . GLU A 1 91 ? -0.935 -10.023 3.118 1.00 90.44 91 GLU A CA 1
ATOM 721 C C . GLU A 1 91 ? -0.698 -10.350 1.635 1.00 90.44 91 GLU A C 1
ATOM 723 O O . GLU A 1 91 ? 0.423 -10.706 1.276 1.00 90.44 91 GLU A O 1
ATOM 728 N N . GLU A 1 92 ? -1.669 -10.084 0.752 1.00 89.50 92 GLU A N 1
ATOM 729 C CA . GLU A 1 92 ? -1.515 -10.272 -0.700 1.00 89.50 92 GLU A CA 1
ATOM 730 C C . GLU A 1 92 ? -0.338 -9.456 -1.268 1.00 89.50 92 GLU A C 1
ATOM 732 O O . GLU A 1 92 ? 0.398 -9.933 -2.133 1.00 89.50 92 GLU A O 1
ATOM 737 N N . LEU A 1 93 ? -0.115 -8.233 -0.770 1.00 87.75 93 LEU A N 1
ATOM 738 C CA . LEU A 1 93 ? 1.024 -7.402 -1.172 1.00 87.75 93 LEU A CA 1
ATOM 739 C C . LEU A 1 93 ? 2.366 -7.983 -0.711 1.00 87.75 93 LEU A C 1
ATOM 741 O O . LEU A 1 93 ? 3.350 -7.896 -1.450 1.00 87.75 93 LEU A O 1
ATOM 745 N N . ALA A 1 94 ? 2.416 -8.562 0.488 1.00 87.62 94 ALA A N 1
ATOM 746 C CA . ALA A 1 94 ? 3.607 -9.222 1.009 1.00 87.62 94 ALA A CA 1
ATOM 747 C C . ALA A 1 94 ? 3.946 -10.479 0.201 1.00 87.62 94 ALA A C 1
ATOM 749 O O . ALA A 1 94 ? 5.070 -10.604 -0.284 1.00 87.62 94 ALA A O 1
ATOM 750 N N . GLU A 1 95 ? 2.958 -11.346 -0.026 1.00 86.75 95 GLU A N 1
ATOM 751 C CA . GLU A 1 95 ? 3.115 -12.567 -0.820 1.00 86.75 95 GLU A CA 1
ATOM 752 C C . GLU A 1 95 ? 3.544 -12.247 -2.255 1.00 86.75 95 GLU A C 1
ATOM 754 O O . GLU A 1 95 ? 4.475 -12.855 -2.789 1.00 86.75 95 GLU A O 1
ATOM 759 N N . TYR A 1 96 ? 2.936 -11.221 -2.859 1.00 85.56 96 TYR A N 1
ATOM 760 C CA . TYR A 1 96 ? 3.332 -10.740 -4.176 1.00 85.56 96 TYR A CA 1
ATOM 761 C C . TYR A 1 96 ? 4.805 -10.312 -4.205 1.00 85.56 96 TYR A C 1
ATOM 763 O O . TYR A 1 96 ? 5.537 -10.697 -5.112 1.00 85.56 96 TYR A O 1
ATOM 771 N N . MET A 1 97 ? 5.267 -9.551 -3.207 1.00 81.94 97 MET A N 1
ATOM 772 C CA . MET A 1 97 ? 6.658 -9.085 -3.122 1.00 81.94 97 MET A CA 1
ATOM 773 C C . MET A 1 97 ? 7.673 -10.206 -2.864 1.00 81.94 97 MET A C 1
ATOM 775 O O . MET A 1 97 ? 8.839 -10.057 -3.233 1.00 81.94 97 MET A O 1
ATOM 779 N N . GLU A 1 98 ? 7.275 -11.304 -2.221 1.00 81.94 98 GLU A N 1
ATOM 780 C CA . GLU A 1 98 ? 8.143 -12.471 -2.018 1.00 81.94 98 GLU A CA 1
ATOM 781 C C . GLU A 1 98 ? 8.204 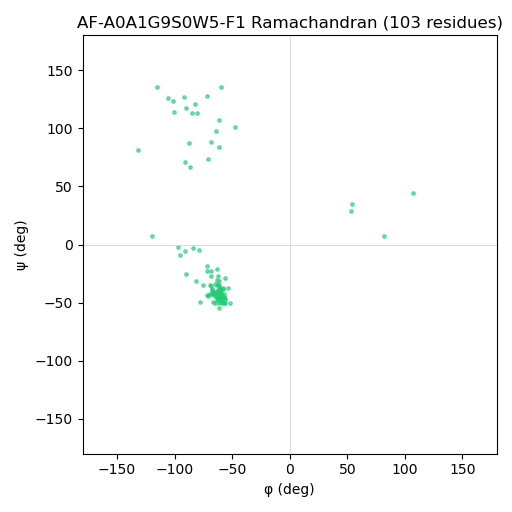-13.384 -3.251 1.00 81.94 98 GLU A C 1
ATOM 783 O O . GLU A 1 98 ? 9.247 -13.985 -3.509 1.00 81.94 98 GLU A O 1
ATOM 788 N N . GLY A 1 99 ? 7.119 -13.458 -4.029 1.00 79.00 99 GLY A N 1
ATOM 789 C CA . GLY A 1 99 ? 7.007 -14.297 -5.227 1.00 79.00 99 GLY A CA 1
ATOM 790 C C . GLY A 1 99 ? 7.280 -13.598 -6.565 1.00 79.00 99 GLY A C 1
ATOM 791 O O . GLY A 1 99 ? 7.216 -14.253 -7.606 1.00 79.00 99 GLY A O 1
ATOM 792 N N . VAL A 1 100 ? 7.546 -12.287 -6.573 1.00 82.50 100 VAL A N 1
ATOM 793 C CA . VAL A 1 100 ? 7.760 -11.515 -7.809 1.00 82.50 100 VAL A CA 1
ATOM 794 C C . VAL A 1 100 ? 9.106 -11.845 -8.464 1.00 82.50 100 VAL A C 1
ATOM 796 O O . VAL A 1 100 ? 10.168 -11.756 -7.845 1.00 82.50 100 VAL A O 1
ATOM 799 N N . GLU A 1 101 ? 9.073 -12.188 -9.751 1.00 82.12 101 GLU A N 1
ATOM 800 C CA . GLU A 1 101 ? 10.260 -12.378 -10.585 1.00 82.12 101 GLU A CA 1
ATOM 801 C C . GLU A 1 101 ? 10.464 -11.122 -11.435 1.00 82.12 101 GLU A C 1
ATOM 803 O O . GLU A 1 101 ? 9.646 -10.781 -12.284 1.00 82.12 101 GLU A O 1
ATOM 808 N N . ILE A 1 102 ? 11.549 -10.392 -11.189 1.00 83.62 102 ILE A N 1
ATOM 809 C CA . ILE A 1 102 ? 11.828 -9.151 -11.914 1.00 83.62 102 ILE A CA 1
ATOM 810 C C . ILE A 1 102 ? 12.658 -9.471 -13.152 1.00 83.62 102 ILE A C 1
ATOM 812 O O . ILE A 1 102 ? 13.792 -9.949 -13.045 1.00 83.62 102 ILE A O 1
ATOM 816 N N . VAL A 1 103 ? 12.091 -9.181 -14.319 1.00 84.75 103 VAL A N 1
ATOM 817 C CA . VAL A 1 103 ? 12.757 -9.289 -15.615 1.00 84.75 103 VAL A CA 1
ATOM 818 C C . VAL A 1 103 ? 13.087 -7.886 -16.096 1.00 84.75 103 VAL A C 1
ATOM 820 O O . VAL A 1 103 ? 12.217 -7.022 -16.144 1.00 84.75 103 VAL A O 1
ATOM 823 N N . TYR A 1 104 ? 14.358 -7.674 -16.427 1.00 83.31 104 TYR A N 1
ATOM 824 C CA . TYR A 1 104 ? 14.831 -6.419 -16.999 1.00 83.31 104 TYR A CA 1
ATOM 825 C C . TYR A 1 104 ? 14.767 -6.514 -18.526 1.00 83.31 104 TYR A C 1
ATOM 827 O O . TYR A 1 104 ? 15.305 -7.489 -19.068 1.00 83.31 104 TYR A O 1
ATOM 835 N N . GLU A 1 105 ? 14.122 -5.553 -19.189 1.00 76.00 105 GLU A N 1
ATOM 836 C CA . GLU A 1 105 ? 14.034 -5.456 -20.658 1.00 76.00 105 GLU A CA 1
ATOM 837 C C . GLU A 1 105 ? 14.532 -4.122 -21.215 1.00 76.00 105 GLU A C 1
ATOM 839 O O . GLU A 1 105 ? 14.531 -3.130 -20.447 1.00 76.00 105 GLU A O 1
#

Radius of gyration: 14.28 Å; Cα contacts (8 Å, |Δi|>4): 123; chains: 1; bounding box: 34×42×36 Å

InterPro domains:
  IPR008207 Signal transduction histidine kinase, phosphotransfer (Hpt) domain [PF01627] (20-100)
  IPR008207 Signal transduction histidine kinase, phosphotransfer (Hpt) domain [PS50894] (14-105)
  IPR036641 HPT domain superfamily [G3DSA:1.20.120.160] (5-105)
  IPR036641 HPT domain superfamily [SSF47226] (16-102)

Nearest PDB structures (foldseek):
  1sr2-assembly1_A  TM=9.001E-01  e=6.049E-02  Escherichia coli
  3myf-assembly1_A  TM=7.941E-01  e=2.974E-02  Shewanella sp. W3-18-1
  7c1i-assembly2_E  TM=8.658E-01  e=7.663E-02  Pseudomonas aeruginosa
  8rqg-assembly1_B  TM=7.373E-01  e=4.774E-02  Thermochaetoides thermophila
  2a0b-assembly1_A  TM=6.066E-01  e=5.065E-02  Escherichia coli

Solvent-accessible surface area (backbone atoms only — not comparable to full-atom values): 5647 Å² total; per-residue (Å²): 139,86,77,87,67,84,70,76,72,44,66,31,59,25,54,54,91,46,56,83,48,46,66,58,47,53,53,50,49,52,53,49,49,55,48,44,54,50,32,56,74,70,65,39,35,73,59,38,22,57,48,15,51,51,43,22,68,59,13,62,80,54,47,34,53,68,47,24,50,40,13,45,52,27,24,56,21,26,77,66,66,34,63,69,57,32,52,50,37,51,50,53,50,50,53,46,69,75,57,49,44,81,43,72,94

Secondary structure (DSSP, 8-state):
---------EEEEE-GGGTTTHHHHHHHHHHHHHHHHHHHHTT-HHHHHHHHHHHHHHHGGGT-HHHHHHHHHHHHHHHTT-HHHHHHHHHHHHHHHHHEEEEE-

Foldseek 3Di:
DDDPDVLPQQEFEFAPVCVVVVVVVLVVLVVLLVVLVVCLVVLVLVVQLVSLVVQLVPCVVGRNNVSVVLSVQSNVCSVVSPSVSNVVSSVVSVVCSVRHDYDYD

pLDDT: mean 83.41, std 12.5, range [41.16, 93.56]

Organism: NCBI:txid321763

Sequence (105 aa):
MGENEEVEKNIVHVDEDLKELIPMFLENRRQNIEDLQKLLAEKNYEEIEKLGHKIKGSGGGYGFDRVTELGRDIEEAAAAEDHSSLQKSIEELAEYMEGVEIVYE

Mean predicted aligned error: 6.56 Å